Protein AF-A0A8T1KF27-F1 (afdb_monomer_lite)

Secondary structure (DSSP, 8-state):
-------SSTTTHHHHTHHHHHHHHHH----HHHHHHHH-TTS-S-HHHHHHHHEEEETTE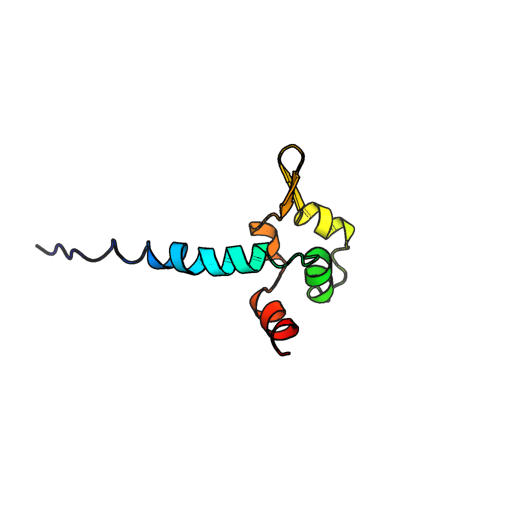EEE-HHHHHHH--HHHHHHHHH--

Radius of gyration: 17.64 Å; chains: 1; bounding box: 43×56×32 Å

Organism: NCBI:txid29920

pLDDT: mean 70.56, std 16.18, range [38.16, 88.69]

Sequence (85 aa):
MWGSSGDDTRQRFGIDATRPVLAKWYKFTEQWVNVTLKQTSGGQFTAADFTRLLLVRSGEKMCWRLEALFKHVDICRWFRETGAV

Foldseek 3Di:
DDDDPPDPPPPPVVPVVVVVVVVVVVVPPDPLLVQLVVVPPPPPDDSVRCCVQQWDDDPPDIDGDVVSSVVRHPPVVVCCVVVVD

Structure (mmCIF, N/CA/C/O backbone):
data_AF-A0A8T1KF27-F1
#
_entry.id   AF-A0A8T1KF27-F1
#
loop_
_atom_site.group_PDB
_atom_site.id
_atom_site.type_symbol
_atom_site.label_atom_id
_atom_site.label_alt_id
_atom_site.label_comp_id
_atom_site.label_asym_id
_atom_site.label_entity_id
_atom_site.label_seq_id
_atom_site.pdbx_PDB_ins_code
_atom_site.Cartn_x
_atom_site.Cartn_y
_atom_site.Cartn_z
_atom_site.occupancy
_atom_site.B_iso_or_equiv
_atom_site.auth_seq_id
_atom_site.auth_comp_id
_atom_site.auth_asym_id
_atom_site.auth_atom_id
_atom_site.pdbx_PDB_model_num
ATOM 1 N N . MET A 1 1 ? 26.400 -43.675 11.088 1.00 38.16 1 MET A N 1
ATOM 2 C CA . MET A 1 1 ? 26.314 -42.696 9.985 1.00 38.16 1 MET A CA 1
ATOM 3 C C . MET A 1 1 ? 24.894 -42.159 9.952 1.00 38.16 1 MET A C 1
ATOM 5 O O . MET A 1 1 ? 23.990 -42.893 9.579 1.00 38.16 1 MET A O 1
ATOM 9 N N . TRP A 1 2 ? 24.680 -40.939 10.444 1.00 44.28 2 TRP A N 1
ATOM 10 C CA . TRP A 1 2 ? 23.412 -40.231 10.271 1.00 44.28 2 TRP A CA 1
ATOM 11 C C . TRP A 1 2 ? 23.401 -39.558 8.901 1.00 44.28 2 TRP A C 1
ATOM 13 O O . TRP A 1 2 ? 24.377 -38.922 8.517 1.00 44.28 2 TRP A O 1
ATOM 23 N N . GLY A 1 3 ? 22.292 -39.704 8.190 1.00 39.12 3 GLY A N 1
ATOM 24 C CA . GLY A 1 3 ? 22.008 -39.012 6.942 1.00 39.12 3 GLY A CA 1
ATOM 25 C C . GLY A 1 3 ? 20.501 -38.867 6.816 1.00 39.12 3 GLY A C 1
ATOM 26 O O . GLY A 1 3 ? 19.881 -39.529 5.991 1.00 39.12 3 GLY A O 1
ATOM 27 N N . SER A 1 4 ? 19.905 -38.083 7.716 1.00 46.75 4 SER A N 1
ATOM 28 C CA . SER A 1 4 ? 18.483 -37.750 7.683 1.00 46.75 4 SER A CA 1
ATOM 29 C C . SER A 1 4 ? 18.185 -36.936 6.425 1.00 46.75 4 SER A C 1
ATOM 31 O O . SER A 1 4 ? 18.486 -35.749 6.350 1.00 46.75 4 SER A O 1
ATOM 33 N N . SER A 1 5 ? 17.591 -37.603 5.436 1.00 52.88 5 SER A N 1
ATOM 34 C CA . SER A 1 5 ? 16.858 -36.984 4.335 1.00 52.88 5 SER A CA 1
ATOM 35 C C . SER A 1 5 ? 15.639 -36.279 4.925 1.00 52.88 5 SER A C 1
ATOM 37 O O . SER A 1 5 ? 14.668 -36.918 5.325 1.00 52.88 5 SER A O 1
ATOM 39 N N . GLY A 1 6 ? 15.724 -34.963 5.085 1.00 52.12 6 GLY A N 1
ATOM 40 C CA . GLY A 1 6 ? 14.662 -34.212 5.737 1.00 52.12 6 GLY A CA 1
ATOM 41 C C . GLY A 1 6 ? 14.898 -32.716 5.739 1.00 52.12 6 GLY A C 1
ATOM 42 O O . GLY A 1 6 ? 14.795 -32.117 6.800 1.00 52.12 6 GLY A O 1
ATOM 43 N N . ASP A 1 7 ? 15.232 -32.114 4.594 1.00 49.03 7 ASP A N 1
ATOM 44 C CA . ASP A 1 7 ? 15.245 -30.646 4.505 1.00 49.03 7 ASP A CA 1
ATOM 45 C C . ASP A 1 7 ? 15.074 -30.080 3.083 1.00 49.03 7 ASP A C 1
ATOM 47 O O . ASP A 1 7 ? 15.734 -29.123 2.708 1.00 49.03 7 ASP A O 1
ATOM 51 N N . ASP A 1 8 ? 14.187 -30.661 2.266 1.00 47.72 8 ASP A N 1
ATOM 52 C CA . ASP A 1 8 ? 13.861 -30.100 0.932 1.00 47.72 8 ASP A CA 1
ATOM 53 C C . ASP A 1 8 ? 12.368 -29.745 0.767 1.00 47.72 8 ASP A C 1
ATOM 55 O O . ASP A 1 8 ? 11.908 -29.218 -0.243 1.00 47.72 8 ASP A O 1
ATOM 59 N N . THR A 1 9 ? 11.556 -29.993 1.797 1.00 46.59 9 THR A N 1
ATOM 60 C CA . THR A 1 9 ? 10.114 -29.704 1.770 1.00 46.59 9 THR A CA 1
ATOM 61 C C . THR A 1 9 ? 9.746 -28.379 2.425 1.00 46.59 9 THR A C 1
ATOM 63 O O . THR A 1 9 ? 8.662 -27.869 2.162 1.00 46.59 9 THR A O 1
ATOM 66 N N . ARG A 1 10 ? 10.625 -27.753 3.219 1.00 44.34 10 ARG A N 1
ATOM 67 C CA . ARG A 1 10 ? 10.303 -26.487 3.909 1.00 44.34 10 ARG A CA 1
ATOM 68 C C . ARG A 1 10 ? 10.306 -25.252 3.009 1.00 44.34 10 ARG A C 1
ATOM 70 O O . ARG A 1 10 ? 9.651 -24.270 3.346 1.00 44.34 10 ARG A O 1
ATOM 77 N N . GLN A 1 11 ? 10.984 -25.290 1.863 1.00 46.22 11 GLN A N 1
ATOM 78 C CA . GLN A 1 11 ? 11.171 -24.098 1.028 1.00 46.22 11 GLN A CA 1
ATOM 79 C C . GLN A 1 11 ? 10.038 -23.868 0.008 1.00 46.22 11 GLN A C 1
ATOM 81 O O . GLN A 1 11 ? 9.834 -22.742 -0.444 1.00 46.22 11 GLN A O 1
ATOM 86 N N . ARG A 1 12 ? 9.244 -24.902 -0.314 1.00 43.72 12 ARG A N 1
ATOM 87 C CA . ARG A 1 12 ? 8.132 -24.810 -1.285 1.00 43.72 12 ARG A CA 1
ATOM 88 C C . ARG A 1 12 ? 6.838 -24.226 -0.711 1.00 43.72 12 ARG A C 1
ATOM 90 O O . ARG A 1 12 ? 6.143 -23.493 -1.408 1.00 43.72 12 ARG A O 1
ATOM 97 N N . PHE A 1 13 ? 6.537 -24.453 0.568 1.00 41.75 13 PHE A N 1
ATOM 98 C CA . PHE A 1 13 ? 5.270 -23.993 1.162 1.00 41.75 13 PHE A CA 1
ATOM 99 C C . PHE A 1 13 ? 5.194 -22.475 1.399 1.00 41.75 13 PHE A C 1
ATOM 101 O O . PHE A 1 13 ? 4.097 -21.934 1.528 1.00 41.75 13 PHE A O 1
ATOM 108 N N . GLY A 1 14 ? 6.330 -21.768 1.420 1.00 47.47 14 GLY A N 1
ATOM 109 C CA . GLY A 1 14 ? 6.362 -20.315 1.620 1.00 47.47 14 GLY A CA 1
ATOM 110 C C . GLY A 1 14 ? 6.045 -19.497 0.363 1.00 47.47 14 GLY A C 1
ATOM 111 O O . GLY A 1 14 ? 5.470 -18.415 0.466 1.00 47.47 14 GLY A O 1
ATOM 112 N N . ILE A 1 15 ? 6.382 -20.005 -0.827 1.00 51.41 15 ILE A N 1
ATOM 113 C CA . ILE A 1 15 ? 6.237 -19.268 -2.096 1.00 51.41 15 ILE A CA 1
ATOM 114 C C . ILE A 1 15 ? 4.854 -19.503 -2.723 1.00 51.41 15 ILE A C 1
ATOM 116 O O . ILE A 1 15 ? 4.258 -18.586 -3.291 1.00 51.41 15 ILE A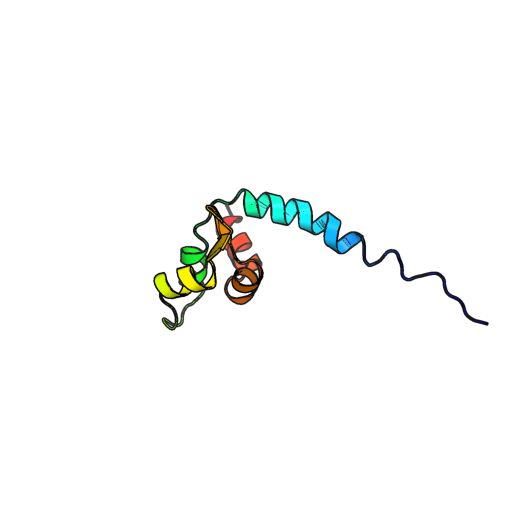 O 1
ATOM 120 N N . ASP A 1 16 ? 4.298 -20.707 -2.583 1.00 53.53 16 ASP A N 1
ATOM 121 C CA . ASP A 1 16 ? 3.018 -21.042 -3.217 1.00 53.53 16 ASP A CA 1
ATOM 122 C C . ASP A 1 16 ? 1.807 -20.502 -2.443 1.00 53.53 16 ASP A C 1
ATOM 124 O O . ASP A 1 16 ? 0.824 -20.095 -3.059 1.00 53.53 16 ASP A O 1
ATOM 128 N N . ALA A 1 17 ? 1.893 -20.385 -1.112 1.00 54.81 17 ALA A N 1
ATOM 129 C CA . ALA A 1 17 ? 0.851 -19.752 -0.296 1.00 54.81 17 ALA A CA 1
ATOM 130 C C . ALA A 1 17 ? 0.892 -18.211 -0.341 1.00 54.81 17 ALA A C 1
ATOM 132 O O . ALA A 1 17 ? -0.120 -17.553 -0.090 1.00 54.81 17 ALA A O 1
ATOM 133 N N . THR A 1 18 ? 2.035 -17.612 -0.693 1.00 54.56 18 THR A N 1
ATOM 134 C CA . THR A 1 18 ? 2.168 -16.151 -0.823 1.00 54.56 18 THR A CA 1
ATOM 135 C C . THR A 1 18 ? 1.668 -15.637 -2.167 1.00 54.56 18 THR A C 1
ATOM 137 O O . THR A 1 18 ? 1.145 -14.527 -2.218 1.00 54.56 18 THR A O 1
ATOM 140 N N . ARG A 1 19 ? 1.724 -16.427 -3.249 1.00 58.78 19 ARG A N 1
ATOM 141 C CA . ARG A 1 19 ? 1.207 -16.024 -4.575 1.00 58.78 19 ARG A CA 1
ATOM 142 C C . ARG A 1 19 ? -0.273 -15.602 -4.574 1.00 58.78 19 ARG A C 1
ATOM 144 O O . ARG A 1 19 ? -0.557 -14.548 -5.139 1.00 58.78 19 ARG A O 1
ATOM 151 N N . PRO A 1 20 ? -1.221 -16.334 -3.952 1.00 62.22 20 PRO A N 1
ATOM 152 C CA . PRO A 1 20 ? -2.622 -15.921 -3.893 1.00 62.22 20 PRO A CA 1
ATOM 153 C C . PRO A 1 20 ? -2.823 -14.645 -3.078 1.00 62.22 20 PRO A C 1
ATOM 155 O O . PRO A 1 20 ? -3.601 -13.781 -3.475 1.00 62.22 20 PRO A O 1
ATOM 158 N N . VAL A 1 21 ? -2.101 -14.508 -1.960 1.00 58.69 21 VAL A N 1
ATOM 159 C CA . VAL A 1 21 ? -2.153 -13.313 -1.106 1.00 58.69 21 VAL A CA 1
ATOM 160 C C . VAL A 1 21 ? -1.624 -12.106 -1.868 1.00 58.69 21 VAL A C 1
ATOM 162 O O . VAL A 1 21 ? -2.310 -11.092 -1.924 1.00 58.69 21 VAL A O 1
ATOM 165 N N . LEU A 1 22 ? -0.474 -12.244 -2.532 1.00 57.34 22 LEU A N 1
ATOM 166 C CA . LEU A 1 22 ? 0.133 -11.212 -3.372 1.00 57.34 22 LEU A CA 1
ATOM 167 C C . LEU A 1 22 ? -0.747 -10.863 -4.576 1.00 57.34 22 LEU A C 1
ATOM 169 O O . LEU A 1 22 ? -0.888 -9.689 -4.896 1.00 57.34 22 LEU A O 1
ATOM 173 N N . ALA A 1 23 ? -1.391 -11.842 -5.215 1.00 57.72 23 ALA A N 1
ATOM 174 C CA . ALA A 1 23 ? -2.323 -11.601 -6.317 1.00 57.72 23 ALA A CA 1
ATOM 175 C C . ALA A 1 23 ? -3.599 -10.882 -5.850 1.00 57.72 23 ALA A C 1
ATOM 177 O O . ALA A 1 23 ? -4.102 -9.996 -6.543 1.00 57.72 23 ALA A O 1
ATOM 178 N N . LYS A 1 24 ? -4.115 -11.226 -4.663 1.00 56.38 24 LYS A N 1
ATOM 179 C CA . LYS A 1 24 ? -5.245 -10.526 -4.039 1.00 56.38 24 LYS A CA 1
ATOM 180 C C . LYS A 1 24 ? -4.844 -9.100 -3.652 1.00 56.38 24 LYS A C 1
ATOM 182 O O . LYS A 1 24 ? -5.598 -8.176 -3.920 1.00 56.38 24 LYS A O 1
ATOM 187 N N . TRP A 1 25 ? -3.630 -8.916 -3.137 1.00 56.94 25 TRP A N 1
ATOM 188 C CA . TRP A 1 25 ? -3.012 -7.614 -2.880 1.00 56.94 25 TRP A CA 1
ATOM 189 C C . TRP A 1 25 ? -2.849 -6.769 -4.143 1.00 56.94 25 TRP A C 1
ATOM 191 O O . TRP A 1 25 ? -3.183 -5.593 -4.135 1.00 56.94 25 TRP A O 1
ATOM 201 N N . TYR A 1 26 ? -2.413 -7.371 -5.250 1.00 53.03 26 TYR A N 1
ATOM 202 C CA . TYR A 1 26 ? -2.269 -6.686 -6.535 1.00 53.03 26 TYR A CA 1
ATOM 203 C C . TYR A 1 26 ? -3.617 -6.217 -7.103 1.00 53.03 26 TYR A C 1
ATOM 205 O O . TYR A 1 26 ? -3.680 -5.213 -7.809 1.00 53.03 26 TYR A O 1
ATOM 213 N N . LYS A 1 27 ? -4.708 -6.928 -6.781 1.00 51.00 27 LYS A N 1
ATOM 214 C CA . LYS A 1 27 ? -6.079 -6.516 -7.115 1.00 51.00 27 LYS A CA 1
ATOM 215 C C . LYS A 1 27 ? -6.591 -5.368 -6.246 1.00 51.00 27 LYS A C 1
ATOM 217 O O . LYS A 1 27 ? -7.468 -4.638 -6.700 1.00 51.00 27 LYS A O 1
ATOM 222 N N . PHE A 1 28 ? -6.063 -5.187 -5.036 1.00 52.78 28 PHE A N 1
ATOM 223 C CA . PHE A 1 28 ? -6.370 -4.013 -4.231 1.00 52.78 28 PHE A CA 1
ATOM 224 C C . PHE A 1 28 ? -5.619 -2.816 -4.813 1.00 52.78 28 PHE A C 1
ATOM 226 O O . PHE A 1 28 ? -4.439 -2.593 -4.554 1.00 52.78 28 PHE A O 1
ATOM 233 N N . THR A 1 29 ? -6.330 -2.029 -5.621 1.00 54.47 29 THR A N 1
ATOM 234 C CA . THR A 1 29 ? -5.904 -0.716 -6.133 1.00 54.47 29 THR A CA 1
ATOM 235 C C . THR A 1 29 ? -5.897 0.331 -5.011 1.00 54.47 29 THR A C 1
ATOM 237 O O . THR A 1 29 ? -6.348 1.460 -5.183 1.00 54.47 29 THR A O 1
ATOM 240 N N . GLU A 1 30 ? -5.451 -0.056 -3.820 1.00 64.56 30 GLU A N 1
ATOM 241 C CA . GLU A 1 30 ? -5.404 0.838 -2.679 1.00 64.56 30 GLU A CA 1
ATOM 242 C C . GLU A 1 30 ? -4.306 1.870 -2.885 1.00 64.56 30 GLU A C 1
ATOM 244 O O . GLU A 1 30 ? -3.192 1.565 -3.328 1.00 64.56 30 GLU A O 1
ATOM 249 N N . GLN A 1 31 ? -4.611 3.121 -2.545 1.00 78.06 31 GLN A N 1
ATOM 250 C CA . GLN A 1 31 ? -3.585 4.149 -2.474 1.00 78.06 31 GLN A CA 1
ATOM 251 C C . GLN A 1 31 ? -2.755 3.897 -1.218 1.00 78.06 31 GLN A C 1
ATOM 253 O O . GLN A 1 31 ? -3.010 4.481 -0.165 1.00 78.06 31 GLN A O 1
ATOM 258 N N . TRP A 1 32 ? -1.751 3.025 -1.329 1.00 81.81 32 TRP A N 1
ATOM 259 C CA . TRP A 1 32 ? -0.894 2.632 -0.209 1.00 81.81 32 TRP A CA 1
ATOM 260 C C . TRP A 1 32 ? -0.248 3.822 0.497 1.00 81.81 32 TRP A C 1
ATOM 262 O O . TRP A 1 32 ? -0.046 3.769 1.703 1.00 81.81 32 TRP A O 1
ATOM 272 N N . VAL A 1 33 ? -0.016 4.932 -0.207 1.00 84.25 33 VAL A N 1
ATOM 273 C CA . VAL A 1 33 ? 0.402 6.208 0.396 1.00 84.25 33 VAL A CA 1
ATOM 274 C C . VAL A 1 33 ? -0.573 6.658 1.492 1.00 84.25 33 VAL A C 1
ATOM 276 O O . VAL A 1 33 ? -0.141 6.979 2.594 1.00 84.25 33 VAL A O 1
ATOM 279 N N . ASN A 1 34 ? -1.884 6.603 1.246 1.00 85.19 34 ASN A N 1
ATOM 280 C CA . ASN A 1 34 ? -2.903 6.986 2.227 1.00 85.19 34 ASN A CA 1
ATOM 281 C C . ASN A 1 34 ? -2.980 5.995 3.389 1.00 85.19 34 ASN A C 1
ATOM 283 O O . ASN A 1 34 ? -3.140 6.413 4.534 1.00 85.19 34 ASN A O 1
ATOM 287 N N . VAL A 1 35 ? -2.842 4.694 3.117 1.00 85.81 35 VAL A N 1
ATOM 288 C CA . VAL A 1 35 ? -2.774 3.669 4.174 1.00 85.81 35 VAL A CA 1
ATOM 289 C C . VAL A 1 35 ? -1.572 3.935 5.083 1.00 85.81 35 VAL A C 1
ATOM 291 O O . VAL A 1 35 ? -1.709 3.960 6.303 1.00 85.81 35 VAL A O 1
ATOM 294 N N . THR A 1 36 ? -0.416 4.226 4.487 1.00 85.56 36 THR A N 1
ATOM 295 C CA . THR A 1 36 ? 0.828 4.506 5.212 1.00 85.56 36 THR A CA 1
ATOM 296 C C . THR A 1 36 ? 0.718 5.783 6.046 1.00 85.56 36 THR A C 1
ATOM 298 O O . THR A 1 36 ? 1.128 5.797 7.205 1.00 85.56 36 THR A O 1
ATOM 301 N N . LEU A 1 37 ? 0.100 6.838 5.503 1.00 86.38 37 LEU A N 1
ATOM 302 C CA . LEU A 1 37 ? -0.166 8.081 6.233 1.00 86.38 37 LEU A CA 1
AT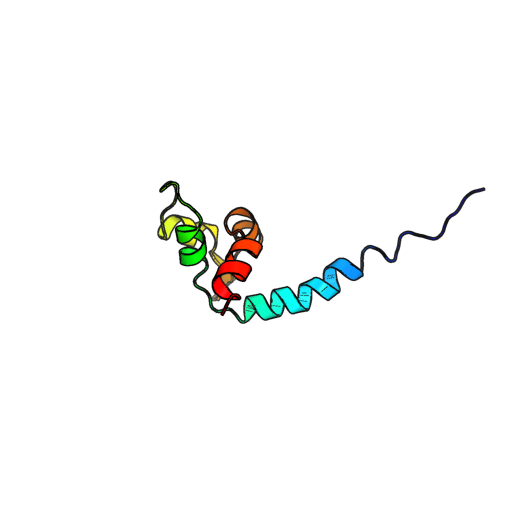OM 303 C C . LEU A 1 37 ? -1.079 7.863 7.440 1.00 86.38 37 LEU A C 1
ATOM 305 O O . LEU A 1 37 ? -0.784 8.365 8.518 1.00 86.38 37 LEU A O 1
ATOM 309 N N . LYS A 1 38 ? -2.161 7.090 7.283 1.00 85.69 38 LYS A N 1
ATOM 310 C CA . LYS A 1 38 ? -3.087 6.786 8.388 1.00 85.69 38 LYS A CA 1
ATOM 311 C C . LYS A 1 38 ? -2.418 5.987 9.505 1.00 85.69 38 LYS A C 1
ATOM 313 O O . LYS A 1 38 ? -2.752 6.175 10.670 1.00 85.69 38 LYS A O 1
ATOM 318 N N . GLN A 1 39 ? -1.498 5.091 9.154 1.00 86.00 39 GLN A N 1
ATOM 319 C CA . GLN A 1 39 ? -0.775 4.280 10.134 1.00 86.00 39 GLN A CA 1
ATOM 320 C C . GLN A 1 39 ? 0.402 5.024 10.779 1.00 86.00 39 GLN A C 1
ATOM 322 O O . GLN A 1 39 ? 0.784 4.702 11.904 1.00 86.00 39 GLN A O 1
ATOM 327 N N . THR A 1 40 ? 0.966 6.026 10.101 1.00 80.38 40 THR A N 1
ATOM 328 C CA . THR A 1 40 ? 2.098 6.809 10.606 1.00 80.38 40 THR A CA 1
ATOM 329 C C . THR A 1 40 ? 1.591 7.976 11.452 1.00 80.38 40 THR A C 1
ATOM 331 O O . THR A 1 40 ? 1.479 9.108 10.989 1.00 80.38 40 THR A O 1
ATOM 334 N N . SER A 1 41 ? 1.325 7.717 12.731 1.00 64.62 41 SER A N 1
ATOM 335 C CA . SER A 1 41 ? 0.770 8.697 13.683 1.00 64.62 41 SER A CA 1
ATOM 336 C C . SER A 1 41 ? 1.723 9.838 14.092 1.00 64.62 41 SER A C 1
ATOM 338 O O . SER A 1 41 ? 1.399 10.606 14.991 1.00 64.62 41 SER A O 1
ATOM 340 N N . GLY A 1 42 ? 2.912 9.943 13.486 1.00 65.62 42 GLY A N 1
ATOM 341 C CA . GLY A 1 42 ? 4.007 10.796 13.971 1.00 65.62 42 GLY A CA 1
ATOM 342 C C . GLY A 1 42 ? 4.324 12.045 13.144 1.00 65.62 42 GLY A C 1
ATOM 343 O O . GLY A 1 42 ? 5.271 12.744 13.481 1.00 65.62 42 GLY A O 1
ATOM 344 N N . GLY A 1 43 ? 3.618 12.310 12.037 1.00 65.94 43 GLY A N 1
ATOM 345 C CA . GLY A 1 43 ? 3.860 13.493 11.185 1.00 65.94 43 GLY A CA 1
ATOM 346 C C . GLY A 1 43 ? 5.239 13.556 10.505 1.00 65.94 43 GLY A C 1
ATOM 347 O O . GLY A 1 43 ? 5.553 14.538 9.842 1.00 65.94 43 GLY A O 1
ATOM 348 N N . GLN A 1 44 ? 6.061 12.514 10.649 1.00 76.81 44 GLN A N 1
ATOM 349 C CA . GLN A 1 44 ? 7.451 12.489 10.191 1.00 76.81 44 GLN A CA 1
ATOM 350 C C . GLN A 1 44 ? 7.587 12.350 8.666 1.00 76.81 44 GLN A C 1
ATOM 352 O O . GLN A 1 44 ? 8.628 12.686 8.110 1.00 76.81 44 GLN A O 1
ATOM 357 N N . PHE A 1 45 ? 6.544 11.866 7.988 1.00 81.62 45 PHE A N 1
ATOM 358 C CA . PHE A 1 45 ? 6.526 11.667 6.543 1.00 81.62 45 PHE A CA 1
ATOM 359 C C . PHE A 1 45 ? 5.240 12.217 5.934 1.00 81.62 45 PHE A C 1
ATOM 361 O O . PHE A 1 45 ? 4.138 11.957 6.424 1.00 81.62 45 PHE A O 1
ATOM 368 N N . THR A 1 46 ? 5.390 12.957 4.838 1.00 87.06 46 THR A N 1
ATOM 369 C CA . THR A 1 46 ? 4.278 13.489 4.049 1.00 87.06 46 THR A CA 1
ATOM 370 C C . THR A 1 46 ? 3.833 12.501 2.968 1.00 87.06 46 THR A C 1
ATOM 372 O O . THR A 1 46 ? 4.513 11.520 2.656 1.00 87.06 46 THR A O 1
ATOM 375 N N . ALA A 1 47 ? 2.696 12.786 2.324 1.00 84.50 47 ALA A N 1
ATOM 376 C CA . ALA A 1 47 ? 2.235 12.025 1.162 1.00 84.50 47 ALA A CA 1
ATOM 377 C C . ALA A 1 47 ? 3.276 11.996 0.031 1.00 84.50 47 ALA A C 1
ATOM 379 O O . ALA A 1 47 ? 3.456 10.971 -0.628 1.00 84.50 47 ALA A O 1
ATOM 380 N N . ALA A 1 48 ? 3.984 13.110 -0.182 1.00 86.31 48 ALA A N 1
ATOM 381 C CA . ALA A 1 48 ? 5.024 13.217 -1.198 1.00 86.31 48 ALA A CA 1
ATOM 382 C C . ALA A 1 48 ? 6.230 12.325 -0.866 1.00 86.31 48 ALA A C 1
ATOM 384 O O . ALA A 1 48 ? 6.766 11.662 -1.759 1.00 86.31 48 ALA A O 1
ATOM 385 N N . ASP A 1 49 ? 6.612 12.248 0.410 1.00 88.69 49 ASP A N 1
ATOM 386 C CA . ASP A 1 49 ? 7.715 11.392 0.854 1.00 88.69 49 ASP A CA 1
ATOM 387 C C . ASP A 1 49 ? 7.376 9.917 0.645 1.00 88.69 49 ASP A C 1
ATOM 389 O O . ASP A 1 49 ? 8.144 9.182 0.023 1.00 88.69 49 ASP A O 1
ATOM 393 N N . PHE A 1 50 ? 6.179 9.490 1.057 1.00 87.62 50 PHE A N 1
ATOM 394 C CA . PHE A 1 50 ? 5.724 8.120 0.823 1.00 87.62 50 PHE A CA 1
ATOM 395 C C . PHE A 1 50 ? 5.541 7.798 -0.657 1.00 87.62 50 PHE A C 1
ATOM 397 O O . PHE A 1 50 ? 5.867 6.694 -1.076 1.00 87.62 50 PHE A O 1
ATOM 404 N N . THR A 1 51 ? 5.097 8.747 -1.480 1.00 86.12 51 THR A N 1
ATOM 405 C CA . THR A 1 51 ? 5.033 8.555 -2.939 1.00 86.12 51 THR A CA 1
ATOM 406 C C . THR A 1 51 ? 6.420 8.223 -3.494 1.00 86.12 51 THR A C 1
ATOM 408 O O . THR A 1 51 ? 6.562 7.265 -4.249 1.00 86.12 51 THR A O 1
ATOM 411 N N . ARG A 1 52 ? 7.462 8.951 -3.073 1.00 87.19 52 ARG A N 1
ATOM 412 C CA . ARG A 1 52 ? 8.849 8.703 -3.507 1.00 87.19 52 ARG A CA 1
ATOM 413 C C . ARG A 1 52 ? 9.429 7.395 -2.966 1.00 87.19 52 ARG A C 1
ATOM 415 O O . ARG A 1 52 ? 10.232 6.764 -3.647 1.00 87.19 52 ARG A O 1
ATOM 422 N N . LEU A 1 53 ? 9.053 7.000 -1.751 1.00 87.75 53 LEU A N 1
ATOM 423 C CA . LEU A 1 53 ? 9.555 5.784 -1.103 1.00 87.75 53 LEU A CA 1
ATOM 424 C C . LEU A 1 53 ? 8.868 4.514 -1.621 1.00 87.75 53 LEU A C 1
ATOM 426 O O . LEU A 1 53 ? 9.523 3.490 -1.828 1.00 87.75 53 LEU A O 1
ATOM 430 N N . LEU A 1 54 ? 7.551 4.576 -1.810 1.00 86.19 54 LEU A N 1
ATOM 431 C CA . LEU A 1 54 ? 6.712 3.419 -2.109 1.00 86.19 54 LEU A CA 1
ATOM 432 C C . LEU A 1 54 ? 6.542 3.181 -3.607 1.00 86.19 54 LEU A C 1
ATOM 434 O O . LEU A 1 54 ? 6.251 2.050 -3.985 1.00 86.19 54 LEU A O 1
ATOM 438 N N . LEU A 1 55 ? 6.716 4.192 -4.462 1.00 85.56 55 LEU A N 1
ATOM 439 C CA . LEU A 1 55 ? 6.622 4.022 -5.911 1.00 85.56 55 LEU A CA 1
ATOM 440 C C . LEU A 1 55 ? 8.002 4.007 -6.556 1.00 85.56 55 LEU A C 1
ATOM 442 O O . LEU A 1 55 ? 8.886 4.802 -6.245 1.00 85.56 55 LEU A O 1
ATOM 446 N N . VAL A 1 56 ? 8.168 3.102 -7.510 1.00 83.06 56 VAL A N 1
ATOM 447 C CA . VAL A 1 56 ? 9.337 3.022 -8.376 1.00 83.06 56 VAL A CA 1
ATOM 448 C C . VAL A 1 56 ? 8.876 3.001 -9.825 1.00 83.06 56 VAL A C 1
ATOM 450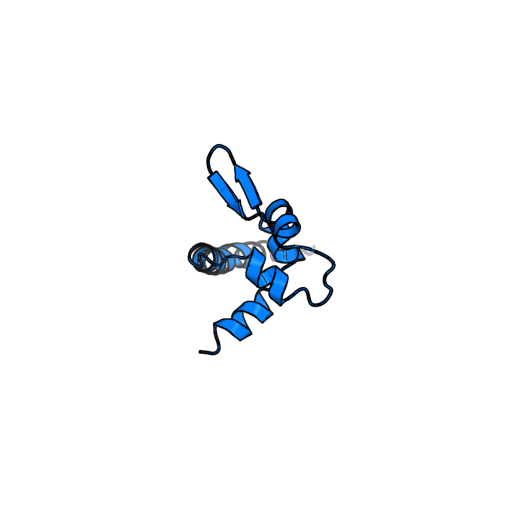 O O . VAL A 1 56 ? 7.910 2.326 -10.180 1.00 83.06 56 VAL A O 1
ATOM 453 N N . ARG A 1 57 ? 9.574 3.745 -10.681 1.00 83.69 57 ARG A N 1
ATOM 454 C CA . ARG A 1 57 ? 9.331 3.711 -12.120 1.00 83.69 57 ARG A CA 1
ATOM 455 C C . ARG A 1 57 ? 10.083 2.530 -12.731 1.00 83.69 57 ARG A C 1
ATOM 457 O O . ARG A 1 57 ? 11.296 2.428 -12.579 1.00 83.69 57 ARG A O 1
ATOM 464 N N . SER A 1 58 ? 9.367 1.657 -13.430 1.00 80.00 58 SER A N 1
ATOM 465 C CA . SER A 1 58 ? 9.929 0.556 -14.214 1.00 80.00 58 SER A CA 1
ATOM 466 C C . SER A 1 58 ? 9.523 0.748 -15.674 1.00 80.00 58 SER A C 1
ATOM 468 O O . SER A 1 58 ? 8.383 0.484 -16.063 1.00 80.00 58 SER A O 1
ATOM 470 N N . GLY A 1 59 ? 10.441 1.307 -16.468 1.00 83.69 59 GLY A N 1
ATOM 471 C CA . GLY A 1 5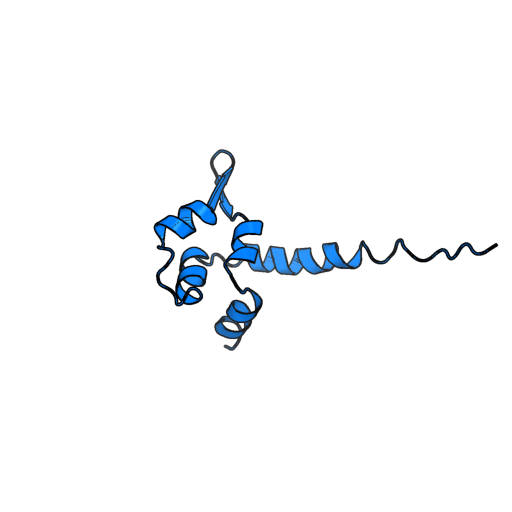9 ? 10.158 1.746 -17.835 1.00 83.69 59 GLY A CA 1
ATOM 472 C C . GLY A 1 59 ? 9.082 2.835 -17.863 1.00 83.69 59 GLY A C 1
ATOM 473 O O . GLY A 1 59 ? 9.282 3.940 -17.354 1.00 83.69 59 GLY A O 1
ATOM 474 N N . GLU A 1 60 ? 7.929 2.516 -18.445 1.00 83.44 60 GLU A N 1
ATOM 475 C CA . GLU A 1 60 ? 6.769 3.414 -18.543 1.00 83.44 60 GLU A CA 1
ATOM 476 C C . GLU A 1 60 ? 5.738 3.208 -17.428 1.00 83.44 60 GLU A C 1
ATOM 478 O O . GLU A 1 60 ? 4.784 3.976 -17.317 1.00 83.44 60 GLU A O 1
ATOM 483 N N . LYS A 1 61 ? 5.922 2.192 -16.579 1.00 74.94 61 LYS A N 1
ATOM 484 C CA . LYS A 1 61 ? 4.963 1.836 -15.531 1.00 74.94 61 LYS A CA 1
ATOM 485 C C . LYS A 1 61 ? 5.434 2.331 -14.169 1.00 74.94 61 LYS A C 1
ATOM 487 O O . LYS A 1 61 ? 6.622 2.278 -13.850 1.00 74.94 61 LYS A O 1
ATOM 492 N N . MET A 1 62 ? 4.487 2.781 -13.350 1.00 78.38 62 MET A N 1
ATOM 493 C CA . MET A 1 62 ? 4.712 2.996 -11.922 1.00 78.38 62 MET A CA 1
ATOM 494 C C . MET A 1 62 ? 4.359 1.717 -11.173 1.00 78.38 62 MET A C 1
ATOM 496 O O . MET A 1 62 ? 3.252 1.198 -11.306 1.00 78.38 62 MET A O 1
ATOM 500 N N . CYS A 1 63 ? 5.313 1.211 -10.404 1.00 81.75 63 CYS A N 1
ATOM 501 C CA . CYS A 1 63 ? 5.184 -0.011 -9.627 1.00 81.75 63 CYS A CA 1
ATOM 502 C C . CYS A 1 63 ? 5.338 0.299 -8.142 1.00 81.75 63 CYS A C 1
ATOM 504 O O . CYS A 1 63 ? 6.074 1.205 -7.754 1.00 81.75 63 CYS A O 1
ATOM 506 N N . TRP A 1 64 ? 4.694 -0.503 -7.303 1.00 83.62 64 TRP A N 1
ATOM 507 C CA . TRP A 1 64 ? 4.908 -0.441 -5.866 1.00 83.62 64 TRP A CA 1
ATOM 508 C C . TRP A 1 64 ? 6.196 -1.164 -5.473 1.00 83.62 64 TRP A C 1
ATOM 510 O O . TRP A 1 64 ? 6.430 -2.313 -5.856 1.00 83.62 64 TRP A O 1
ATOM 520 N N . ARG A 1 65 ? 7.026 -0.504 -4.668 1.00 85.69 65 ARG A N 1
ATOM 521 C CA . ARG A 1 65 ? 8.201 -1.090 -4.031 1.00 85.69 65 ARG A CA 1
ATOM 522 C C . ARG A 1 65 ? 7.743 -1.925 -2.836 1.00 85.69 65 ARG A C 1
ATOM 524 O O . ARG A 1 65 ? 7.514 -1.393 -1.752 1.00 85.69 65 ARG A O 1
ATOM 531 N N . LEU A 1 66 ? 7.636 -3.238 -3.040 1.00 82.00 66 LEU A N 1
ATOM 532 C CA . LEU A 1 66 ? 7.155 -4.179 -2.021 1.00 82.00 66 LEU A CA 1
ATOM 533 C C . LEU A 1 66 ? 7.953 -4.105 -0.713 1.00 82.00 66 LEU A C 1
ATOM 535 O O . LEU A 1 66 ? 7.355 -4.053 0.353 1.00 82.00 66 LEU A O 1
ATOM 539 N N . GLU A 1 67 ? 9.283 -4.021 -0.779 1.00 83.31 67 GLU A N 1
ATOM 540 C CA . GLU A 1 67 ? 10.131 -3.896 0.418 1.00 83.31 67 GLU A CA 1
ATOM 541 C C . GLU A 1 67 ? 9.773 -2.671 1.270 1.00 83.31 67 GLU A C 1
ATOM 543 O O . GLU A 1 67 ? 9.688 -2.760 2.492 1.00 83.31 67 GLU A O 1
ATOM 548 N N . ALA A 1 68 ? 9.525 -1.524 0.630 1.00 85.31 68 ALA A N 1
ATOM 549 C CA . ALA A 1 68 ? 9.155 -0.305 1.338 1.00 85.31 68 ALA A CA 1
ATOM 550 C C . ALA A 1 68 ? 7.723 -0.385 1.881 1.00 85.31 68 ALA A C 1
ATOM 552 O O . ALA A 1 68 ? 7.470 0.091 2.985 1.00 85.31 68 ALA A O 1
ATOM 553 N N . LEU A 1 69 ? 6.809 -1.044 1.164 1.00 83.62 69 LEU A N 1
ATOM 554 C CA . LEU A 1 69 ? 5.473 -1.324 1.686 1.00 83.62 69 LEU A CA 1
ATOM 555 C C . LEU A 1 69 ? 5.538 -2.169 2.959 1.00 83.62 69 LEU A C 1
ATOM 557 O O . LEU A 1 69 ? 4.971 -1.758 3.960 1.00 83.62 69 LEU A O 1
ATOM 561 N N . PHE A 1 70 ? 6.284 -3.275 2.978 1.00 83.12 70 PHE A N 1
ATOM 562 C CA . PHE A 1 70 ? 6.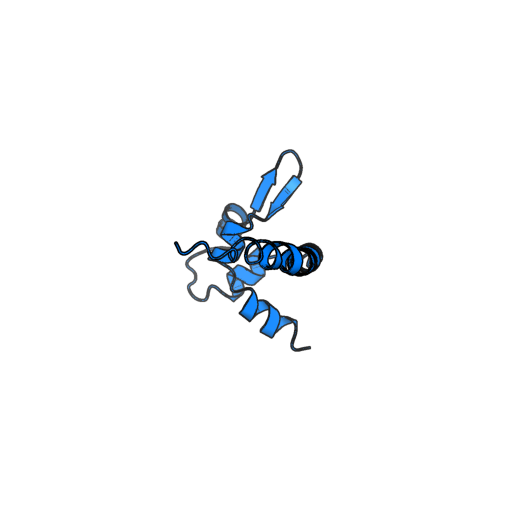421 -4.094 4.191 1.00 83.12 70 PHE A CA 1
ATOM 563 C C . PHE A 1 70 ? 7.111 -3.358 5.347 1.00 83.12 70 PHE A C 1
ATOM 565 O O . PHE A 1 70 ? 6.871 -3.678 6.508 1.00 83.12 70 PHE A O 1
ATOM 572 N N . LYS A 1 71 ? 7.964 -2.373 5.045 1.00 87.06 71 LYS A N 1
ATOM 573 C CA . LYS A 1 71 ? 8.642 -1.559 6.060 1.00 87.06 71 LYS A CA 1
ATOM 574 C C . LYS A 1 71 ? 7.729 -0.509 6.693 1.00 87.06 71 LYS A C 1
ATOM 576 O O . LYS A 1 71 ? 7.891 -0.200 7.870 1.00 87.06 71 LYS A O 1
ATOM 581 N N . HIS A 1 72 ? 6.835 0.084 5.907 1.00 85.50 72 HIS A N 1
ATOM 582 C CA . HIS A 1 72 ? 6.065 1.257 6.323 1.00 85.50 72 HIS A CA 1
ATOM 583 C C . HIS A 1 72 ? 4.576 0.974 6.548 1.00 85.50 72 HIS A C 1
ATOM 585 O O . HIS A 1 72 ? 3.908 1.765 7.209 1.00 85.50 72 HIS A O 1
ATOM 591 N N . VAL A 1 73 ? 4.061 -0.142 6.034 1.00 85.88 73 VAL A N 1
ATOM 592 C CA . VAL A 1 73 ? 2.660 -0.545 6.158 1.00 85.88 73 VAL A CA 1
ATOM 593 C C . VAL A 1 73 ? 2.570 -1.813 6.997 1.00 85.88 73 VAL A C 1
ATOM 595 O O . VAL A 1 73 ? 3.057 -2.875 6.610 1.00 85.88 73 VAL A O 1
ATOM 598 N N . ASP A 1 74 ? 1.860 -1.727 8.116 1.00 87.31 74 ASP A N 1
ATOM 599 C CA . ASP A 1 74 ? 1.345 -2.897 8.815 1.00 87.31 74 ASP A CA 1
ATOM 600 C C . ASP A 1 74 ? 0.134 -3.436 8.040 1.00 87.31 74 ASP A C 1
ATOM 602 O O . ASP A 1 74 ? -1.011 -2.988 8.176 1.00 87.31 74 ASP A O 1
ATOM 606 N N . ILE A 1 75 ? 0.424 -4.404 7.174 1.00 81.31 75 ILE A N 1
ATOM 607 C CA . ILE A 1 75 ? -0.543 -5.060 6.291 1.00 81.31 75 ILE A CA 1
ATOM 608 C C . ILE A 1 75 ? -1.593 -5.823 7.092 1.00 81.31 75 ILE A C 1
ATOM 610 O O . ILE A 1 75 ? -2.771 -5.822 6.735 1.00 81.31 75 ILE A O 1
ATOM 614 N N . CYS A 1 76 ? -1.176 -6.472 8.179 1.00 82.81 76 CYS A N 1
ATOM 615 C CA . CYS A 1 76 ? -2.067 -7.248 9.029 1.00 82.81 76 CYS A CA 1
ATOM 616 C C . CYS A 1 76 ? -3.061 -6.328 9.736 1.00 82.81 76 CYS A C 1
ATOM 618 O O . CYS A 1 76 ? -4.248 -6.647 9.813 1.00 82.81 76 CYS A O 1
ATOM 620 N N . ARG A 1 77 ? -2.596 -5.173 10.223 1.00 85.06 77 ARG A N 1
ATOM 621 C CA . ARG A 1 77 ? -3.464 -4.132 10.777 1.00 85.06 77 ARG A CA 1
ATOM 622 C C . ARG A 1 77 ? -4.420 -3.578 9.731 1.00 85.06 77 ARG A C 1
ATOM 624 O O . ARG A 1 77 ? -5.615 -3.560 10.002 1.00 85.06 77 ARG A O 1
ATOM 631 N N . TRP A 1 78 ? -3.923 -3.206 8.549 1.00 85.06 78 TRP A N 1
ATOM 632 C CA . TRP A 1 78 ? -4.778 -2.736 7.455 1.00 85.06 78 TRP A CA 1
ATOM 633 C C . TRP A 1 78 ? -5.874 -3.755 7.135 1.00 85.06 78 TRP A C 1
ATOM 635 O O . TRP A 1 78 ? -7.039 -3.389 7.112 1.00 85.06 78 TRP A O 1
ATOM 645 N N . PHE A 1 79 ? -5.527 -5.035 6.972 1.00 79.94 79 PHE A N 1
ATOM 646 C CA . PHE A 1 79 ? -6.496 -6.078 6.636 1.00 79.94 79 PHE A CA 1
ATOM 647 C C . PHE A 1 79 ? -7.549 -6.282 7.732 1.00 79.94 79 PHE A C 1
ATOM 649 O O . PHE A 1 79 ? -8.711 -6.523 7.422 1.00 79.94 79 PHE A O 1
ATOM 656 N N . ARG A 1 80 ? -7.174 -6.164 9.014 1.00 82.56 80 ARG A N 1
ATOM 657 C CA . ARG A 1 80 ? -8.148 -6.185 10.117 1.00 82.56 80 ARG A CA 1
ATOM 658 C C . ARG A 1 80 ? -9.084 -4.978 10.076 1.00 82.56 80 ARG A C 1
ATOM 660 O O . ARG A 1 80 ? -10.263 -5.139 10.346 1.00 82.56 80 ARG A O 1
ATOM 667 N N . GLU A 1 81 ? -8.574 -3.793 9.751 1.00 81.56 81 GLU A N 1
ATOM 668 C CA . GLU A 1 81 ? -9.362 -2.553 9.706 1.00 81.56 81 GLU A CA 1
ATOM 669 C C . GLU A 1 81 ? -10.272 -2.473 8.468 1.00 81.56 81 GLU A C 1
ATOM 671 O O . GLU A 1 81 ? -11.378 -1.952 8.560 1.00 81.56 81 GLU A O 1
ATOM 676 N N . THR A 1 82 ? -9.833 -2.988 7.315 1.00 73.88 82 THR A N 1
ATOM 677 C CA . THR A 1 82 ? -10.594 -2.933 6.053 1.00 73.88 82 THR A CA 1
ATOM 678 C C . THR A 1 82 ? -11.410 -4.184 5.763 1.00 73.88 82 THR A C 1
ATOM 680 O O . THR A 1 82 ? -12.370 -4.110 5.004 1.00 73.88 82 THR A O 1
ATOM 683 N N . GLY A 1 83 ? -11.031 -5.331 6.327 1.00 62.16 83 GLY A N 1
ATOM 684 C CA . GLY A 1 83 ? -11.716 -6.611 6.152 1.00 62.16 83 GLY A CA 1
ATOM 685 C C . GLY A 1 83 ? -12.753 -6.926 7.229 1.00 62.16 83 GLY A C 1
ATOM 686 O O . GLY A 1 83 ? -13.478 -7.902 7.072 1.00 62.16 83 GLY A O 1
ATOM 687 N N . ALA A 1 84 ? -12.844 -6.132 8.301 1.00 55.72 84 ALA A N 1
ATOM 688 C CA . ALA A 1 84 ? -13.865 -6.265 9.346 1.00 55.72 84 ALA A CA 1
ATOM 689 C C . ALA A 1 84 ? -15.228 -5.655 8.948 1.00 55.72 84 ALA A C 1
ATOM 691 O O . ALA A 1 84 ? -15.894 -5.043 9.782 1.00 55.72 84 ALA A O 1
ATOM 692 N N . VAL A 1 85 ? -15.614 -5.794 7.675 1.00 46.66 85 VAL A N 1
ATOM 693 C CA . VAL A 1 85 ? -16.924 -5.368 7.150 1.00 46.66 85 VAL A CA 1
ATOM 694 C C . VAL A 1 85 ? -17.956 -6.463 7.374 1.00 46.66 85 VAL A C 1
ATOM 696 O O . VAL A 1 85 ? -17.626 -7.635 7.080 1.00 46.66 85 VAL A O 1
#